Protein AF-A0A9W7Q5H6-F1 (afdb_monomer)

Radius of gyration: 13.84 Å; Cα contacts (8 Å, |Δi|>4): 21; chains: 1; bounding box: 36×25×31 Å

Solvent-accessible surface area (backbone atoms only — not comparable to full-atom values): 4158 Å² total; per-residue (Å²): 131,64,66,70,63,47,62,76,64,54,84,48,71,68,44,43,54,53,42,52,55,52,50,55,48,48,52,68,76,45,48,90,79,46,94,62,96,61,68,58,68,57,53,54,44,65,76,46,47,68,55,57,31,58,77,70,73,45,78,74,77,91,81,81,130

Mean predicted aligned error: 8.28 Å

Sequence (65 aa):
MDIYELANGVDSKEKLVEFLFYLQKDFKENKDEWENITLESLEAWLNDCDGAFQNKGEEMPKNIS

Secondary structure (DSSP, 8-state):
--HHHHHHT--SHHHHHHHHHHHHHHHHHSGGG-S-SSTHHHHHHHHTHHHHHHHHTPPPPTT--

InterPro domains:
  IPR056077 Domain of unknown function DUF7660 [PF24693] (12-64)

Organism: Bacillus cereus (NCBI:txid1396)

Foldseek 3Di:
DDLVVLVVPPPDPVSVVVSVVVVVVCCVVVVVVDPDNDCVVVVVCVVCVVVVCVVVVHDDDPDDD

Structure (mmCIF, N/CA/C/O backbone):
data_AF-A0A9W7Q5H6-F1
#
_entry.id   AF-A0A9W7Q5H6-F1
#
loop_
_atom_site.group_PDB
_atom_site.id
_atom_site.type_symbol
_atom_site.label_atom_id
_atom_site.label_alt_id
_atom_site.label_comp_id
_atom_site.label_asym_id
_atom_site.label_entity_id
_atom_site.label_seq_id
_atom_site.pdbx_PDB_ins_code
_atom_site.Cartn_x
_atom_site.Cartn_y
_atom_site.Cartn_z
_atom_site.occupancy
_atom_site.B_iso_or_equiv
_atom_site.auth_seq_id
_atom_site.auth_comp_id
_atom_site.auth_asym_id
_atom_site.auth_atom_id
_atom_site.pdbx_PDB_model_num
ATOM 1 N N . MET A 1 1 ? 7.372 -14.246 -2.451 1.00 66.19 1 MET A N 1
ATOM 2 C CA . MET A 1 1 ? 6.057 -14.116 -1.795 1.00 66.19 1 MET A CA 1
ATOM 3 C C . MET A 1 1 ? 5.166 -13.489 -2.837 1.00 66.19 1 MET A C 1
ATOM 5 O O . MET A 1 1 ? 5.619 -12.528 -3.445 1.00 66.19 1 MET A O 1
ATOM 9 N N . ASP A 1 2 ? 4.021 -14.091 -3.137 1.00 81.69 2 ASP A N 1
ATOM 10 C CA . ASP A 1 2 ? 3.132 -13.559 -4.167 1.0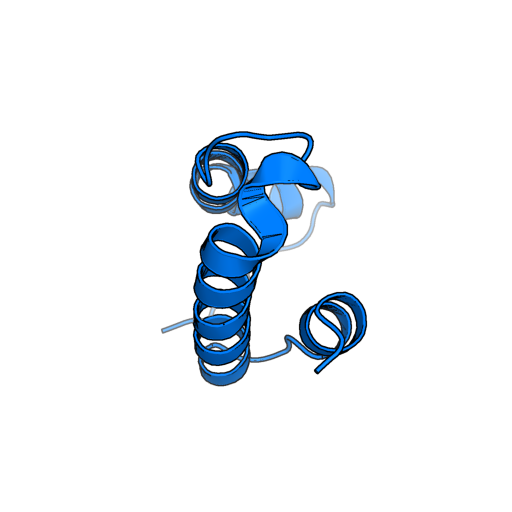0 81.69 2 ASP A CA 1
ATOM 11 C C . ASP A 1 2 ? 2.498 -12.259 -3.655 1.00 81.69 2 ASP A C 1
ATOM 13 O O . ASP A 1 2 ? 1.903 -12.218 -2.574 1.00 81.69 2 ASP A O 1
ATOM 17 N N . ILE A 1 3 ? 2.679 -11.177 -4.409 1.00 82.12 3 ILE A N 1
ATOM 18 C CA . ILE A 1 3 ? 2.180 -9.862 -4.026 1.00 82.12 3 ILE A CA 1
ATOM 19 C C . ILE A 1 3 ? 0.651 -9.795 -4.042 1.00 82.12 3 ILE A C 1
ATOM 21 O O . ILE A 1 3 ? 0.059 -9.063 -3.247 1.00 82.12 3 ILE A O 1
ATOM 25 N N . TYR A 1 4 ? 0.007 -10.600 -4.891 1.00 83.00 4 TYR A N 1
ATOM 26 C CA . TYR A 1 4 ? -1.446 -10.694 -4.972 1.00 83.00 4 TYR A CA 1
ATOM 27 C C . TYR A 1 4 ? -2.029 -11.418 -3.753 1.00 83.00 4 TYR A C 1
ATOM 29 O O . TYR A 1 4 ? -3.091 -11.041 -3.255 1.00 83.00 4 TYR A O 1
ATOM 37 N N . GLU A 1 5 ? -1.320 -12.415 -3.216 1.00 85.31 5 GLU A N 1
ATOM 38 C CA . GLU A 1 5 ? -1.705 -13.070 -1.960 1.00 85.31 5 GLU A CA 1
ATOM 39 C C . GLU A 1 5 ? -1.574 -12.119 -0.764 1.00 85.31 5 GLU A C 1
ATOM 41 O O . GLU A 1 5 ? -2.481 -12.055 0.067 1.00 85.31 5 GLU A O 1
ATOM 46 N N . LEU A 1 6 ? -0.488 -11.336 -0.703 1.00 84.88 6 LEU A N 1
ATOM 47 C CA . LEU A 1 6 ? -0.304 -10.300 0.318 1.00 84.88 6 LEU A CA 1
ATOM 48 C C . LEU A 1 6 ? -1.423 -9.252 0.271 1.00 84.88 6 LEU A C 1
ATOM 50 O O . LEU A 1 6 ? -1.981 -8.918 1.315 1.00 84.88 6 LEU A O 1
ATOM 54 N N . ALA A 1 7 ? -1.777 -8.769 -0.925 1.00 85.81 7 ALA A N 1
ATOM 55 C CA . ALA A 1 7 ? -2.818 -7.759 -1.112 1.00 85.81 7 ALA A CA 1
ATOM 56 C C . ALA A 1 7 ? -4.190 -8.224 -0.592 1.00 85.81 7 ALA A C 1
ATOM 58 O O . ALA A 1 7 ? -4.882 -7.471 0.090 1.00 85.81 7 ALA A O 1
ATOM 59 N N . ASN A 1 8 ? -4.561 -9.483 -0.848 1.00 87.31 8 ASN A N 1
ATOM 60 C CA . ASN A 1 8 ? -5.828 -10.057 -0.379 1.00 87.31 8 ASN A CA 1
ATOM 61 C C . ASN A 1 8 ? -5.916 -10.186 1.152 1.00 87.31 8 ASN A C 1
ATOM 63 O O . ASN A 1 8 ? -7.012 -10.311 1.696 1.00 87.31 8 ASN A O 1
ATOM 67 N N . GLY A 1 9 ? -4.776 -10.185 1.848 1.00 86.44 9 GLY A N 1
ATOM 68 C CA . GLY A 1 9 ? -4.698 -10.364 3.296 1.00 86.44 9 GLY A CA 1
ATOM 69 C C . GLY A 1 9 ? -4.685 -9.073 4.116 1.00 86.44 9 GLY A C 1
ATOM 70 O O . GLY A 1 9 ? -4.620 -9.167 5.344 1.00 86.44 9 GLY A O 1
ATOM 71 N N . VAL A 1 10 ? -4.709 -7.895 3.481 1.00 87.50 10 VAL A N 1
ATOM 72 C CA . VAL A 1 10 ? -4.592 -6.596 4.164 1.00 87.50 10 VAL A CA 1
ATOM 73 C C . VAL A 1 10 ? -5.896 -6.236 4.883 1.00 87.50 10 VAL A C 1
ATOM 75 O O . VAL A 1 10 ? -6.842 -5.738 4.282 1.00 87.50 10 VAL A O 1
ATOM 78 N N . ASP A 1 11 ? -5.929 -6.462 6.195 1.00 86.25 11 ASP A N 1
ATOM 79 C CA . ASP A 1 11 ? -7.059 -6.148 7.085 1.00 86.25 11 ASP A CA 1
ATOM 80 C C . ASP A 1 11 ? -6.663 -5.258 8.280 1.00 86.25 11 ASP A C 1
ATOM 82 O O . ASP A 1 11 ? -7.498 -4.926 9.122 1.00 86.25 11 ASP A O 1
ATOM 86 N N . SER A 1 12 ? -5.392 -4.855 8.358 1.00 79.12 12 SER A N 1
ATOM 87 C CA . SER A 1 12 ? -4.855 -4.013 9.424 1.00 79.12 12 SER A CA 1
ATOM 88 C C . SER A 1 12 ? -3.781 -3.055 8.906 1.00 79.12 12 SER A C 1
ATOM 90 O O . SER A 1 12 ? -3.216 -3.235 7.823 1.00 79.12 12 SER A O 1
ATOM 92 N N . LYS A 1 13 ? -3.466 -2.039 9.717 1.00 79.12 13 LYS A N 1
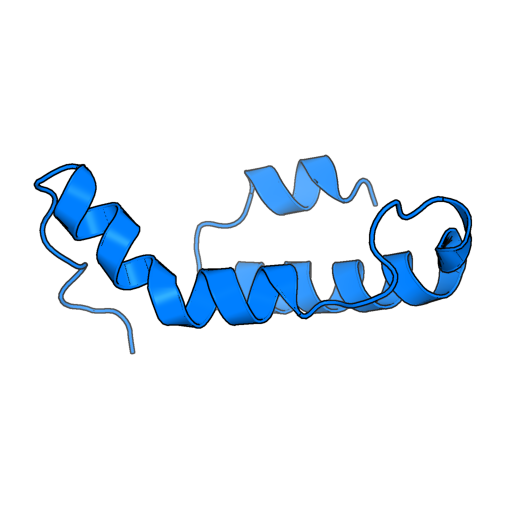ATOM 93 C CA . LYS A 1 13 ? -2.400 -1.067 9.445 1.00 79.12 13 LYS A CA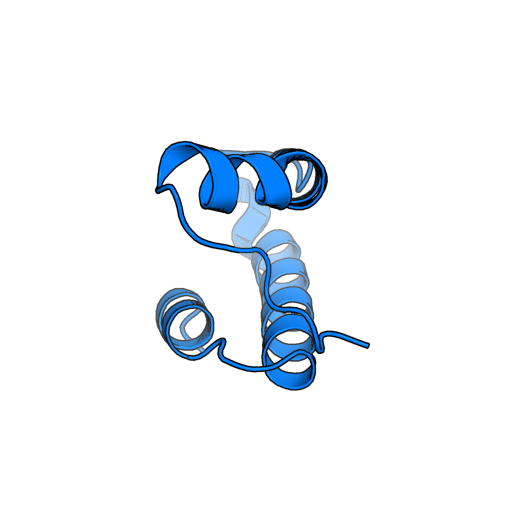 1
ATOM 94 C C . LYS A 1 13 ? -1.034 -1.745 9.337 1.00 79.12 13 LYS A C 1
ATOM 96 O O . LYS A 1 13 ? -0.256 -1.412 8.451 1.00 79.12 13 LYS A O 1
ATOM 101 N N . GLU A 1 14 ? -0.752 -2.717 10.199 1.00 83.88 14 GLU A N 1
ATOM 102 C CA . GLU A 1 14 ? 0.497 -3.484 10.194 1.00 83.88 14 GLU A CA 1
ATOM 103 C C . GLU A 1 14 ? 0.646 -4.279 8.896 1.00 83.88 14 GLU A C 1
ATOM 105 O O . GLU A 1 14 ? 1.701 -4.227 8.266 1.00 83.88 14 GLU A O 1
ATOM 110 N N . LYS A 1 15 ? -0.427 -4.948 8.453 1.00 85.00 15 LYS A N 1
ATOM 111 C CA . LYS A 1 15 ? -0.416 -5.690 7.188 1.00 85.00 15 LYS A CA 1
ATOM 112 C C . LYS A 1 15 ? -0.332 -4.776 5.971 1.00 85.00 15 LYS A C 1
ATOM 114 O O . LYS A 1 15 ? 0.305 -5.141 4.989 1.00 85.00 15 LYS A O 1
ATOM 119 N N . LEU A 1 16 ? -0.917 -3.578 6.035 1.00 85.38 16 LEU A N 1
ATOM 120 C CA . LEU A 1 16 ? -0.744 -2.570 4.990 1.00 85.38 16 LEU A CA 1
ATOM 121 C C . LEU A 1 16 ? 0.723 -2.132 4.899 1.00 85.38 16 LEU A C 1
ATOM 123 O O . LEU A 1 16 ? 1.276 -2.087 3.806 1.00 85.38 16 LEU A O 1
ATOM 127 N N . VAL A 1 17 ? 1.378 -1.856 6.031 1.00 85.12 17 VAL A N 1
ATOM 128 C CA . VAL A 1 17 ? 2.808 -1.503 6.060 1.00 85.12 17 VAL A CA 1
ATOM 129 C C . VAL A 1 17 ? 3.671 -2.637 5.498 1.00 85.12 17 VAL A C 1
ATOM 131 O O . VAL A 1 17 ? 4.579 -2.378 4.708 1.00 85.12 17 VAL A O 1
ATOM 134 N N . GLU A 1 18 ? 3.373 -3.886 5.858 1.00 87.56 18 GLU A N 1
ATOM 135 C CA . GLU A 1 18 ? 4.061 -5.064 5.321 1.00 87.56 18 GLU A CA 1
ATOM 136 C C . GLU A 1 18 ? 3.862 -5.203 3.804 1.00 87.56 18 GLU A C 1
ATOM 138 O O . GLU A 1 18 ? 4.834 -5.369 3.064 1.00 87.56 18 GLU A O 1
ATOM 143 N N . PHE A 1 19 ? 2.626 -5.054 3.321 1.00 89.56 19 PHE A N 1
ATOM 144 C CA . PHE A 1 19 ? 2.317 -5.065 1.894 1.00 89.56 19 PHE A CA 1
ATOM 145 C C . PHE A 1 19 ? 3.092 -3.978 1.139 1.00 89.56 19 PHE A C 1
ATOM 147 O O . PHE A 1 19 ? 3.754 -4.282 0.150 1.00 89.56 19 PHE A O 1
ATOM 154 N N . LEU A 1 20 ? 3.090 -2.734 1.631 1.00 87.19 20 LEU A N 1
ATOM 155 C CA . LEU A 1 20 ? 3.820 -1.621 1.013 1.00 87.19 20 LEU A CA 1
ATOM 156 C C . LEU A 1 20 ? 5.330 -1.876 0.948 1.00 87.19 20 LEU A C 1
ATOM 158 O O . LEU A 1 20 ? 5.972 -1.526 -0.045 1.00 87.19 20 LEU A O 1
ATOM 162 N N . PHE A 1 21 ? 5.903 -2.499 1.980 1.00 88.50 21 PHE A N 1
ATOM 163 C CA . PHE A 1 21 ? 7.315 -2.874 1.988 1.00 88.50 21 PHE A CA 1
ATOM 164 C C . PHE A 1 21 ? 7.644 -3.865 0.863 1.00 88.50 21 PHE A C 1
ATOM 166 O O . PHE A 1 21 ? 8.597 -3.653 0.107 1.00 88.50 21 PHE A O 1
ATOM 173 N N . TYR A 1 22 ? 6.839 -4.920 0.710 1.00 90.19 22 TYR A N 1
ATOM 174 C CA . TYR A 1 22 ? 7.042 -5.901 -0.356 1.00 90.19 22 TYR A CA 1
ATOM 175 C C . TYR A 1 22 ? 6.719 -5.341 -1.743 1.00 90.19 22 TYR A C 1
ATOM 177 O O . TYR A 1 22 ? 7.436 -5.655 -2.687 1.00 90.19 22 TYR A O 1
ATOM 185 N N . LEU A 1 23 ? 5.738 -4.444 -1.856 1.00 88.00 23 LEU A N 1
ATOM 186 C CA . LEU A 1 23 ? 5.402 -3.726 -3.088 1.00 88.00 23 LEU A CA 1
ATOM 187 C C . LEU A 1 23 ? 6.553 -2.863 -3.588 1.00 88.00 23 LEU A C 1
ATOM 189 O O . LEU A 1 23 ? 6.898 -2.913 -4.764 1.00 88.00 23 LEU A O 1
ATOM 193 N N . GLN A 1 24 ? 7.215 -2.127 -2.696 1.00 86.00 24 GLN A N 1
ATOM 194 C CA . GLN A 1 24 ? 8.407 -1.365 -3.066 1.00 86.00 24 GLN A CA 1
ATOM 195 C C . GLN A 1 24 ? 9.573 -2.256 -3.494 1.00 86.00 24 GLN A C 1
ATOM 197 O O . GLN A 1 24 ? 10.384 -1.842 -4.325 1.00 86.00 24 GLN A O 1
ATOM 202 N N . LYS A 1 25 ? 9.708 -3.439 -2.890 1.00 88.12 25 LYS A N 1
ATOM 203 C CA . LYS A 1 25 ? 10.751 -4.395 -3.258 1.00 88.12 25 LYS A CA 1
ATOM 204 C C . LYS A 1 25 ? 10.477 -4.989 -4.639 1.00 88.12 25 LYS A C 1
ATOM 206 O O . LYS A 1 25 ? 11.364 -4.945 -5.484 1.00 88.12 25 LYS A O 1
ATOM 211 N N . ASP A 1 26 ? 9.251 -5.444 -4.873 1.00 88.25 26 ASP A N 1
ATOM 212 C CA . ASP A 1 26 ? 8.810 -5.985 -6.157 1.00 88.25 26 ASP A CA 1
ATOM 213 C C . ASP A 1 26 ? 8.953 -4.952 -7.282 1.00 88.25 26 ASP A C 1
ATOM 215 O O . ASP A 1 26 ? 9.588 -5.225 -8.295 1.00 88.25 26 ASP A O 1
ATOM 219 N N . PHE A 1 27 ? 8.520 -3.712 -7.044 1.00 86.06 27 PHE A N 1
ATOM 220 C CA . PHE A 1 27 ? 8.687 -2.610 -7.992 1.00 86.06 27 PHE A CA 1
ATOM 221 C C . PHE A 1 27 ? 10.156 -2.342 -8.370 1.00 86.06 27 PHE A C 1
ATOM 223 O O . PHE A 1 27 ? 10.453 -1.928 -9.489 1.00 86.06 27 PHE A O 1
ATOM 230 N N . LYS A 1 28 ? 11.104 -2.547 -7.445 1.00 84.62 28 LYS A N 1
ATOM 231 C CA . LYS A 1 28 ? 12.540 -2.377 -7.728 1.00 84.62 28 LYS A CA 1
ATOM 232 C C . LYS A 1 28 ? 13.127 -3.559 -8.492 1.00 84.62 28 LYS A C 1
ATOM 234 O O . LYS A 1 28 ? 14.000 -3.346 -9.327 1.00 84.62 28 LYS A O 1
ATOM 239 N N . GLU A 1 29 ? 12.703 -4.773 -8.158 1.00 89.00 29 GLU A N 1
ATOM 240 C CA . GLU A 1 29 ? 13.250 -6.015 -8.712 1.00 89.0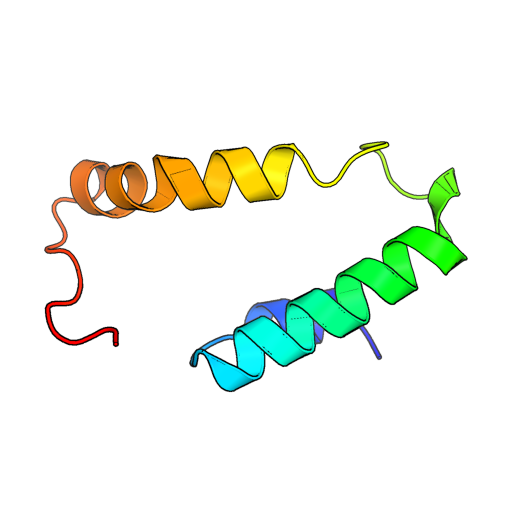0 29 GLU A CA 1
ATOM 241 C C . GLU A 1 29 ? 12.656 -6.338 -10.091 1.00 89.00 29 GLU A C 1
ATOM 243 O O . GLU A 1 29 ? 13.382 -6.814 -10.958 1.00 89.00 29 GLU A O 1
ATOM 248 N N . ASN A 1 30 ? 11.387 -5.988 -10.318 1.00 86.44 30 ASN A N 1
ATOM 249 C CA . ASN A 1 30 ? 10.607 -6.349 -11.505 1.00 86.44 30 ASN A CA 1
ATOM 250 C C . ASN A 1 30 ? 10.117 -5.118 -12.283 1.00 86.44 30 ASN A C 1
ATOM 252 O O . ASN A 1 30 ? 9.086 -5.162 -12.947 1.00 86.44 30 ASN A O 1
ATOM 256 N N . LYS A 1 31 ? 10.846 -3.997 -12.208 1.00 82.31 31 LYS A N 1
ATOM 257 C CA . LYS A 1 31 ? 10.427 -2.697 -12.763 1.00 82.31 31 LYS A CA 1
ATOM 258 C C . LYS A 1 31 ? 9.955 -2.747 -14.223 1.00 82.31 31 LYS A C 1
ATOM 260 O O . LYS A 1 31 ? 9.041 -2.014 -14.582 1.00 82.31 31 LYS A O 1
ATOM 265 N N . ASP A 1 32 ? 10.577 -3.586 -15.048 1.00 84.19 32 ASP A N 1
ATOM 266 C CA . ASP A 1 32 ? 10.265 -3.705 -16.479 1.00 84.19 32 ASP A CA 1
ATOM 267 C C . ASP A 1 32 ? 8.953 -4.470 -16.754 1.00 84.19 32 ASP A C 1
ATOM 269 O O . ASP A 1 32 ? 8.411 -4.383 -17.854 1.00 84.19 32 ASP A O 1
ATOM 273 N N . GLU A 1 33 ? 8.429 -5.202 -15.765 1.00 84.38 33 GLU A N 1
ATOM 274 C CA . GLU A 1 33 ? 7.148 -5.921 -15.839 1.00 84.38 33 GLU A CA 1
ATOM 275 C C . GLU A 1 33 ? 5.961 -5.057 -15.384 1.00 84.38 33 GLU A C 1
ATOM 277 O O . GLU A 1 33 ? 4.803 -5.401 -15.619 1.00 84.38 33 GLU A O 1
ATOM 282 N N . TRP A 1 34 ? 6.235 -3.922 -14.737 1.00 84.12 34 TRP A N 1
ATOM 283 C CA . TRP A 1 34 ? 5.212 -3.022 -14.225 1.00 84.12 34 TRP A CA 1
ATOM 284 C C . TRP A 1 34 ? 4.704 -2.083 -15.322 1.00 84.12 34 TRP A C 1
ATOM 286 O O . TRP A 1 34 ? 5.462 -1.306 -15.898 1.00 84.12 34 TRP A O 1
ATOM 296 N N . GLU A 1 35 ? 3.389 -2.086 -15.561 1.00 72.62 35 GLU A N 1
ATOM 297 C CA . GLU A 1 35 ? 2.754 -1.172 -16.525 1.00 72.62 35 GLU A CA 1
ATOM 298 C C . GLU A 1 35 ? 2.886 0.307 -16.119 1.00 72.62 35 GLU A C 1
ATOM 300 O O . GLU A 1 35 ? 2.926 1.188 -16.978 1.00 72.62 35 GLU A O 1
ATOM 305 N N . ASN A 1 36 ? 2.980 0.583 -14.812 1.00 66.94 36 ASN A N 1
ATOM 306 C CA . ASN A 1 36 ? 3.125 1.929 -14.263 1.00 66.94 36 ASN A CA 1
ATOM 307 C C . ASN A 1 36 ? 4.516 2.127 -13.654 1.00 66.94 36 ASN A C 1
ATOM 309 O O . ASN A 1 36 ? 4.959 1.379 -12.787 1.00 66.94 36 ASN A O 1
ATOM 313 N N . ILE A 1 37 ? 5.185 3.196 -14.085 1.00 61.31 37 ILE A N 1
ATOM 314 C CA . ILE A 1 37 ? 6.584 3.502 -13.748 1.00 61.31 37 ILE A CA 1
ATOM 315 C C . ILE A 1 37 ? 6.693 4.195 -12.371 1.00 61.31 37 ILE A C 1
ATOM 317 O O . ILE A 1 37 ? 7.797 4.475 -11.899 1.00 61.31 37 ILE A O 1
ATOM 321 N N . THR A 1 38 ? 5.571 4.485 -11.706 1.00 64.50 38 THR A N 1
ATOM 322 C CA . THR A 1 38 ? 5.515 5.215 -10.432 1.00 64.50 38 THR A CA 1
ATOM 323 C C . THR A 1 38 ? 4.446 4.642 -9.496 1.00 64.50 38 THR A C 1
ATOM 325 O O . THR A 1 38 ? 3.466 4.038 -9.928 1.00 64.50 38 THR A O 1
ATOM 328 N N . LEU A 1 39 ? 4.619 4.866 -8.188 1.00 71.69 39 LEU A N 1
ATOM 329 C CA . LEU A 1 39 ? 3.607 4.578 -7.160 1.00 71.69 39 LEU A CA 1
ATOM 330 C C . LEU A 1 39 ? 2.569 5.712 -7.022 1.00 71.69 39 LEU A C 1
ATOM 332 O O . LEU A 1 39 ? 1.797 5.729 -6.067 1.00 71.69 39 LEU A O 1
ATOM 336 N N . GLU A 1 40 ? 2.532 6.658 -7.965 1.00 70.19 40 GLU A N 1
ATOM 337 C CA . GLU A 1 40 ? 1.630 7.820 -7.937 1.00 70.19 40 GLU A CA 1
ATOM 338 C C . GLU A 1 40 ? 0.157 7.398 -7.928 1.00 70.19 40 GLU A C 1
ATOM 340 O O . GLU A 1 40 ? -0.661 8.022 -7.262 1.00 70.19 40 GLU A O 1
ATOM 345 N N . SER A 1 41 ? -0.185 6.291 -8.591 1.00 69.81 41 SER A N 1
ATOM 346 C CA . SER A 1 41 ? -1.540 5.725 -8.587 1.00 69.81 41 SER A CA 1
ATOM 347 C C . SER A 1 41 ? -1.990 5.309 -7.184 1.00 69.81 41 SER A C 1
ATOM 349 O O . SER A 1 41 ? -3.165 5.423 -6.846 1.00 69.81 41 SER A O 1
ATOM 351 N N . LEU A 1 42 ? -1.052 4.838 -6.358 1.00 75.94 42 LEU A N 1
ATOM 352 C CA . LEU A 1 42 ? -1.315 4.432 -4.983 1.00 75.94 42 LEU A CA 1
ATOM 353 C C . LEU A 1 42 ? -1.498 5.651 -4.074 1.00 75.94 42 LEU A C 1
ATOM 355 O O . LEU A 1 42 ? -2.379 5.661 -3.222 1.00 75.94 42 LEU A O 1
ATOM 359 N N . GLU A 1 43 ? -0.694 6.693 -4.281 1.00 71.75 43 GLU A N 1
ATOM 360 C CA . GLU A 1 43 ? -0.832 7.969 -3.575 1.00 71.75 43 GLU A CA 1
ATOM 361 C C . GLU A 1 43 ? -2.149 8.669 -3.933 1.00 71.75 43 GLU A C 1
ATOM 363 O O . GLU A 1 43 ? -2.866 9.133 -3.047 1.00 71.75 43 GLU A O 1
ATOM 368 N N . ALA A 1 44 ? -2.507 8.702 -5.218 1.00 73.19 44 ALA A N 1
ATOM 369 C CA . ALA A 1 44 ? -3.788 9.224 -5.679 1.00 73.19 44 ALA A CA 1
ATOM 370 C C . ALA A 1 44 ? -4.954 8.452 -5.052 1.00 73.19 44 ALA A C 1
ATOM 372 O O . ALA A 1 44 ? -5.900 9.062 -4.559 1.00 73.19 44 ALA A O 1
ATOM 373 N N . T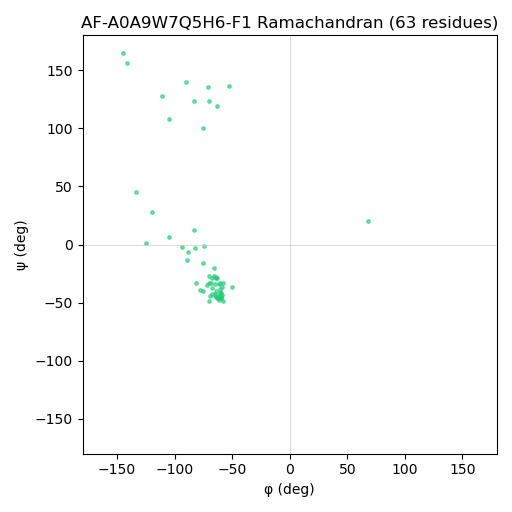RP A 1 45 ? -4.854 7.121 -5.002 1.00 73.06 45 TRP A N 1
ATOM 374 C CA . TRP A 1 45 ? -5.868 6.290 -4.365 1.00 73.06 45 TRP A CA 1
ATOM 375 C C . TRP A 1 45 ? -5.972 6.540 -2.858 1.00 73.06 45 TRP A C 1
ATOM 377 O O . TRP A 1 45 ? -7.080 6.658 -2.358 1.00 73.06 45 TRP A O 1
ATOM 387 N N . LEU A 1 46 ? -4.856 6.669 -2.130 1.00 74.62 46 LEU A N 1
ATOM 388 C CA . LEU A 1 46 ? -4.873 6.957 -0.688 1.00 74.62 46 LEU A CA 1
ATOM 389 C C . LEU A 1 46 ? -5.487 8.325 -0.375 1.00 74.62 46 LEU A C 1
ATOM 391 O O . LEU A 1 46 ? -6.246 8.444 0.582 1.00 74.62 46 LEU A O 1
ATOM 395 N N . ASN A 1 47 ? -5.190 9.340 -1.188 1.00 72.31 47 ASN A N 1
ATOM 396 C CA . ASN A 1 47 ? -5.755 10.679 -1.021 1.00 72.31 47 ASN A CA 1
ATOM 397 C C . ASN A 1 47 ? -7.252 10.750 -1.365 1.00 72.31 47 ASN A C 1
ATOM 399 O O . ASN A 1 47 ? -7.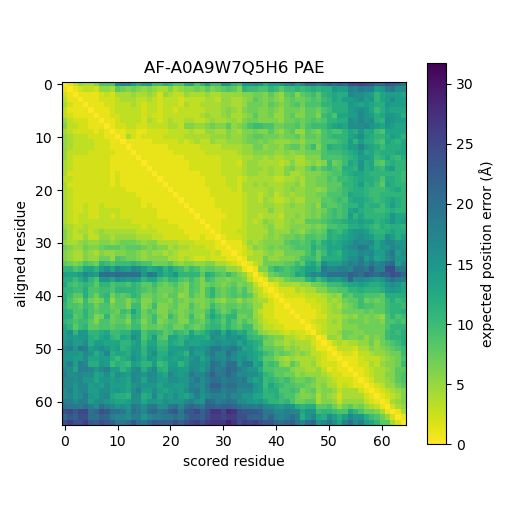951 11.604 -0.827 1.00 72.31 47 ASN A O 1
ATOM 403 N N . ASP A 1 48 ? -7.742 9.869 -2.241 1.00 71.44 48 ASP A N 1
ATOM 404 C CA . ASP A 1 48 ? -9.150 9.810 -2.662 1.00 71.44 48 A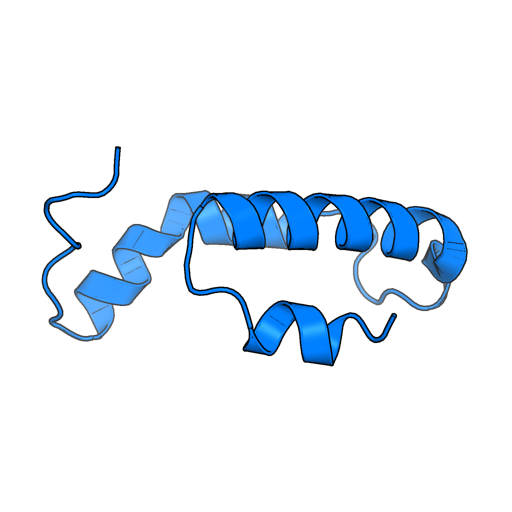SP A CA 1
ATOM 405 C C . ASP A 1 48 ? -9.920 8.632 -2.032 1.00 71.44 48 ASP A C 1
ATOM 407 O O . ASP A 1 48 ? -11.077 8.372 -2.370 1.00 71.44 48 ASP A O 1
ATOM 411 N N . CYS A 1 49 ? -9.307 7.888 -1.101 1.00 72.94 49 CYS A N 1
ATOM 412 C CA . CYS A 1 49 ? -9.909 6.656 -0.581 1.00 72.94 49 CYS A CA 1
ATOM 413 C C . CYS A 1 49 ? -11.204 6.934 0.201 1.00 72.94 49 CYS A C 1
ATOM 415 O O . CYS A 1 49 ? -12.129 6.122 0.176 1.00 72.94 49 CYS A O 1
ATOM 417 N N . ASP A 1 50 ? -11.324 8.128 0.789 1.00 71.75 50 ASP A N 1
ATOM 418 C CA . ASP A 1 50 ? -12.537 8.621 1.444 1.00 71.75 50 ASP A CA 1
ATOM 419 C C . ASP A 1 50 ? -13.726 8.670 0.466 1.00 71.75 50 ASP A C 1
ATOM 421 O O . ASP A 1 50 ? -14.861 8.332 0.825 1.00 71.75 50 ASP A O 1
ATOM 425 N N . GLY A 1 51 ? -13.466 9.018 -0.801 1.00 69.81 51 GLY A N 1
ATOM 426 C CA . GLY A 1 51 ? -14.456 9.030 -1.876 1.00 69.81 51 GLY A CA 1
ATOM 427 C C . GLY A 1 51 ? -15.027 7.640 -2.167 1.00 69.81 51 GLY A C 1
ATOM 428 O O . GLY A 1 51 ? -16.198 7.510 -2.531 1.00 69.81 51 GLY A O 1
ATOM 429 N N . ALA A 1 52 ? -14.260 6.571 -1.931 1.00 70.69 52 ALA A N 1
ATOM 430 C CA . ALA A 1 52 ? -14.737 5.200 -2.103 1.00 70.69 52 ALA A CA 1
ATOM 431 C C . ALA A 1 52 ? -15.824 4.823 -1.081 1.00 70.69 52 ALA A C 1
ATOM 433 O O . ALA A 1 52 ? -16.787 4.143 -1.447 1.00 70.69 52 ALA A O 1
ATOM 434 N N . PHE A 1 53 ? -15.715 5.294 0.167 1.00 72.12 53 PHE A N 1
ATOM 435 C CA . PHE A 1 53 ? -16.751 5.103 1.191 1.00 72.12 53 PHE A CA 1
ATOM 436 C C . PHE A 1 53 ? -18.008 5.915 0.857 1.00 72.12 53 PHE A C 1
ATOM 438 O O . PHE A 1 53 ? -19.120 5.382 0.870 1.00 72.12 53 PHE A O 1
ATOM 445 N N . GLN A 1 54 ? -17.828 7.176 0.447 1.00 71.00 54 GLN A N 1
ATOM 446 C CA . GLN A 1 54 ? -18.929 8.059 0.047 1.00 71.00 54 GLN A CA 1
ATOM 447 C C . GLN A 1 54 ? -19.727 7.499 -1.138 1.00 71.00 54 GLN A C 1
ATOM 449 O O . GLN A 1 54 ? -20.956 7.460 -1.090 1.00 71.00 54 GLN A O 1
ATOM 454 N N . ASN A 1 55 ? -19.042 7.002 -2.172 1.00 76.38 55 ASN A N 1
ATOM 455 C CA . ASN A 1 55 ? -19.672 6.424 -3.362 1.00 76.38 55 ASN A CA 1
ATOM 456 C C . ASN A 1 55 ? -20.487 5.156 -3.061 1.00 76.38 55 ASN A C 1
ATOM 458 O O . ASN A 1 55 ? -21.455 4.865 -3.763 1.00 76.38 55 ASN A O 1
ATOM 462 N N . LYS A 1 56 ? -20.115 4.404 -2.020 1.00 74.69 56 LYS A N 1
ATOM 463 C CA . LYS A 1 56 ? -20.840 3.209 -1.563 1.00 74.69 56 LYS A CA 1
ATOM 464 C C . LYS A 1 56 ? -21.951 3.515 -0.554 1.00 74.69 56 LYS A C 1
ATOM 466 O O . LYS A 1 56 ? -22.712 2.616 -0.207 1.00 74.69 56 LYS A O 1
ATOM 471 N N . GLY A 1 57 ? -22.065 4.764 -0.093 1.00 80.44 57 GLY A N 1
ATOM 472 C CA . GLY A 1 57 ? -22.967 5.140 0.997 1.00 80.44 57 GLY A CA 1
ATOM 473 C C . GLY A 1 57 ? -22.555 4.551 2.351 1.00 80.44 57 GLY A C 1
ATOM 474 O O . GLY A 1 57 ? -23.391 4.432 3.246 1.00 80.44 57 GLY A O 1
ATOM 475 N N . GLU A 1 58 ? -21.289 4.157 2.495 1.00 79.12 58 GLU A N 1
ATOM 476 C CA . GLU A 1 58 ? -20.731 3.598 3.724 1.00 79.12 58 GLU A CA 1
ATOM 477 C C . GLU A 1 58 ? -20.159 4.725 4.595 1.00 79.12 58 GLU A C 1
ATOM 479 O O . GLU A 1 58 ? -19.548 5.674 4.099 1.00 79.12 58 GLU A O 1
ATOM 484 N N . GLU A 1 59 ? -20.358 4.643 5.914 1.00 75.56 59 GLU A N 1
ATOM 485 C CA . GLU A 1 59 ? -19.685 5.564 6.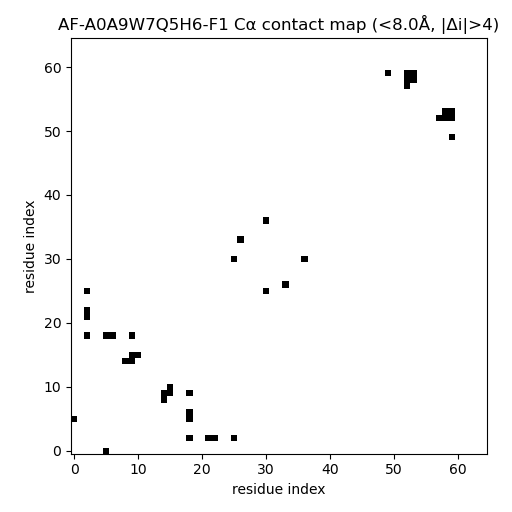829 1.00 75.56 59 GLU A CA 1
ATOM 486 C C . GLU A 1 59 ? -18.193 5.226 6.902 1.00 75.56 59 GLU A C 1
ATOM 488 O O . GLU A 1 59 ? -17.815 4.065 7.071 1.00 75.56 59 GLU A O 1
ATOM 493 N N . MET A 1 60 ? -17.350 6.259 6.855 1.00 72.44 60 MET A N 1
ATOM 494 C CA . MET A 1 60 ? -15.929 6.123 7.166 1.00 72.44 60 MET A CA 1
ATOM 495 C C . MET A 1 60 ? -15.742 5.445 8.531 1.00 72.44 60 MET A C 1
ATOM 497 O O . MET A 1 60 ? -16.423 5.822 9.497 1.00 72.44 60 MET A O 1
ATOM 501 N N . PRO A 1 61 ? -14.811 4.485 8.663 1.00 74.31 61 PRO A N 1
ATOM 502 C CA . PRO A 1 61 ? -14.586 3.823 9.936 1.00 74.31 61 PRO A CA 1
ATOM 503 C C . PRO A 1 61 ? -14.103 4.837 10.980 1.00 74.31 61 PRO A C 1
ATOM 505 O O . PRO A 1 61 ? -13.055 5.460 10.848 1.00 74.31 61 PRO A O 1
ATOM 508 N N . LYS A 1 62 ? -14.879 5.000 12.054 1.00 69.25 62 LYS A N 1
ATOM 509 C CA . LYS A 1 62 ? -14.674 6.053 13.066 1.00 69.25 62 LYS A CA 1
ATOM 510 C C . LYS A 1 62 ? -13.491 5.801 14.022 1.00 69.25 62 LYS A C 1
ATOM 512 O O . LYS A 1 62 ? -13.237 6.633 14.882 1.00 69.25 62 LYS A O 1
ATOM 517 N N . ASN A 1 63 ? -12.775 4.679 13.881 1.00 57.41 63 ASN A N 1
ATOM 518 C CA . ASN A 1 63 ? -11.732 4.215 14.809 1.00 57.41 63 ASN A CA 1
ATOM 519 C C . ASN A 1 63 ? -10.446 3.760 14.093 1.00 57.41 63 ASN A C 1
ATOM 521 O O . ASN A 1 63 ? -9.905 2.702 14.410 1.00 57.41 63 ASN A O 1
ATOM 525 N N . ILE A 1 64 ? -9.955 4.525 13.118 1.00 57.53 64 ILE A N 1
ATOM 526 C CA . ILE A 1 64 ? -8.627 4.277 12.540 1.00 57.53 64 ILE A CA 1
ATOM 527 C C . ILE A 1 64 ? -7.674 5.350 13.080 1.00 57.53 64 ILE A C 1
ATOM 529 O O . ILE A 1 64 ? -7.804 6.521 12.734 1.00 57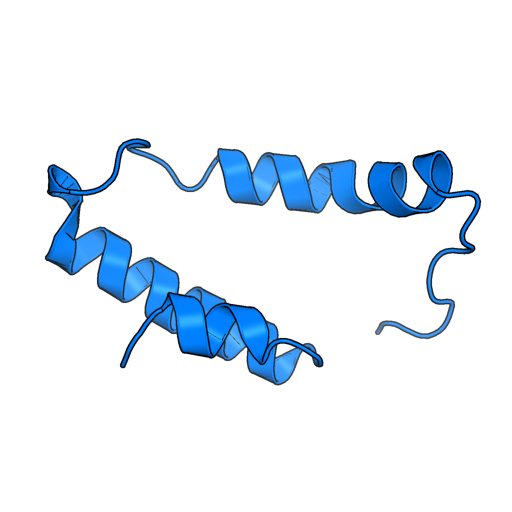.53 64 ILE A O 1
ATOM 533 N N . SER A 1 65 ? -6.765 4.953 13.979 1.00 45.53 65 SER A N 1
ATOM 534 C CA . SER A 1 65 ? -5.669 5.780 14.523 1.00 45.53 65 SER A CA 1
ATOM 535 C C . SER A 1 65 ? -4.314 5.406 13.921 1.00 45.53 65 SER A C 1
ATOM 537 O O . SER A 1 65 ? -4.019 4.194 13.807 1.00 45.53 65 SER A O 1
#

pLDDT: mean 77.98, std 9.21, range [45.53, 90.19]